Protein AF-A0AAV6YU77-F1 (afdb_monomer_lite)

Organism: Engystomops pustulosus (NCBI:txid76066)

Sequence (98 aa):
MSERILNLTLEIIYLLTGEKFTAIKTESGRLSITLDPITDPPLRLFKHGKKNKKILEVTNKILELLSGEERGHLQGHKVRMKDHYPQTSAVPVCLLRE

Radius of gyration: 24.63 Å; chains: 1; bounding box: 64×51×61 Å

Secondary structure (DSSP, 8-state):
-HHHHHHHHHHHHHHHH---EEEEE-TTS-EEEEE----S---TT--HHHHHHHHHHHHHHHHHHHHT------------------------S-----

Structure (mmCIF, N/CA/C/O backbone):
data_AF-A0AAV6YU77-F1
#
_entry.id   AF-A0AAV6YU77-F1
#
loop_
_atom_site.group_PDB
_atom_site.id
_atom_site.type_symbol
_atom_site.label_atom_id
_atom_site.label_alt_id
_atom_site.label_comp_id
_atom_site.label_asym_id
_atom_site.label_entity_id
_atom_site.label_seq_id
_atom_site.pdbx_PDB_ins_code
_atom_site.Cartn_x
_atom_site.Cartn_y
_atom_site.Cartn_z
_atom_site.occupancy
_atom_site.B_iso_or_equiv
_atom_site.auth_seq_id
_atom_site.auth_comp_id
_atom_site.auth_asym_id
_atom_site.auth_atom_id
_atom_site.pdbx_PDB_model_num
ATOM 1 N N . MET A 1 1 ? -13.251 -7.565 1.409 1.00 69.44 1 MET A N 1
ATOM 2 C CA . MET A 1 1 ? -12.179 -7.119 2.331 1.00 69.44 1 MET A CA 1
ATOM 3 C C . MET A 1 1 ? -10.801 -7.419 1.750 1.00 69.44 1 MET A C 1
ATOM 5 O O . MET A 1 1 ? -10.057 -6.485 1.484 1.00 69.44 1 MET A O 1
ATOM 9 N N . SER A 1 2 ? -10.501 -8.688 1.462 1.00 80.75 2 SER A N 1
ATOM 10 C CA . SER A 1 2 ? -9.173 -9.167 1.047 1.00 80.75 2 SER A CA 1
ATOM 11 C C . SER A 1 2 ? -8.621 -8.503 -0.221 1.00 80.75 2 SER A C 1
ATOM 13 O O . SER A 1 2 ? -7.463 -8.108 -0.244 1.00 80.75 2 SER A O 1
ATOM 15 N N . GLU A 1 3 ? -9.453 -8.291 -1.245 1.00 84.50 3 GLU A N 1
ATOM 16 C CA . GLU A 1 3 ? -9.038 -7.624 -2.493 1.00 84.50 3 GLU A CA 1
ATOM 17 C C . GLU A 1 3 ? -8.682 -6.143 -2.294 1.00 84.50 3 GLU A C 1
ATOM 19 O O . GLU A 1 3 ? -7.747 -5.636 -2.904 1.00 84.50 3 GLU A O 1
ATOM 24 N N . ARG A 1 4 ? -9.386 -5.439 -1.394 1.00 87.62 4 ARG A N 1
ATOM 25 C CA . ARG A 1 4 ? -9.102 -4.026 -1.091 1.00 87.62 4 ARG A CA 1
ATOM 26 C C . ARG A 1 4 ? -7.765 -3.879 -0.366 1.00 87.62 4 ARG A C 1
ATOM 28 O O . ARG A 1 4 ? -6.973 -3.016 -0.725 1.00 87.62 4 ARG A O 1
ATOM 35 N N . ILE A 1 5 ? -7.505 -4.748 0.612 1.00 90.50 5 ILE A N 1
ATOM 36 C CA . ILE A 1 5 ? -6.230 -4.795 1.344 1.00 90.50 5 ILE A CA 1
ATOM 37 C C . ILE A 1 5 ? -5.084 -5.146 0.389 1.00 90.50 5 ILE A C 1
ATOM 39 O O . ILE A 1 5 ? -4.028 -4.518 0.439 1.00 90.50 5 ILE A O 1
ATOM 43 N N . LEU A 1 6 ? -5.307 -6.103 -0.517 1.00 89.75 6 LEU A N 1
ATOM 44 C CA . LEU A 1 6 ? -4.336 -6.473 -1.542 1.00 89.75 6 LEU A CA 1
ATOM 45 C C . LEU A 1 6 ? -3.996 -5.285 -2.450 1.00 89.75 6 LEU A C 1
ATOM 47 O O . LEU A 1 6 ? -2.822 -4.972 -2.616 1.00 89.75 6 LEU A O 1
ATOM 51 N N . ASN A 1 7 ? -5.001 -4.572 -2.963 1.00 89.75 7 ASN A N 1
ATOM 52 C CA . ASN A 1 7 ? -4.788 -3.403 -3.821 1.00 89.75 7 ASN A CA 1
ATOM 53 C C . ASN A 1 7 ? -3.996 -2.292 -3.113 1.00 89.75 7 ASN A C 1
ATOM 55 O O . ASN A 1 7 ? -3.055 -1.751 -3.689 1.00 89.75 7 ASN A O 1
ATOM 59 N N . LEU A 1 8 ? -4.326 -1.988 -1.852 1.00 92.38 8 LEU A N 1
ATOM 60 C CA . LEU A 1 8 ? -3.595 -0.990 -1.057 1.00 92.38 8 LEU A CA 1
ATOM 61 C C . LEU A 1 8 ? -2.147 -1.427 -0.782 1.00 92.38 8 LEU A C 1
ATOM 63 O O . LEU A 1 8 ? -1.233 -0.607 -0.781 1.00 92.38 8 LEU A O 1
ATOM 67 N N . THR A 1 9 ? -1.917 -2.727 -0.593 1.00 91.44 9 THR A N 1
ATOM 68 C CA . THR A 1 9 ? -0.573 -3.281 -0.381 1.00 91.44 9 THR A CA 1
ATOM 69 C C . THR A 1 9 ? 0.277 -3.169 -1.649 1.00 91.44 9 THR A C 1
ATOM 71 O O . THR A 1 9 ? 1.433 -2.755 -1.574 1.00 91.44 9 THR A O 1
ATOM 74 N N . LEU A 1 10 ? -0.295 -3.458 -2.824 1.00 89.88 10 LEU A N 1
ATOM 75 C CA . LEU A 1 10 ? 0.377 -3.252 -4.113 1.00 89.88 10 LEU A CA 1
ATOM 76 C C . LEU A 1 10 ? 0.696 -1.768 -4.358 1.00 89.88 10 LEU A C 1
ATOM 78 O O . LEU A 1 10 ? 1.765 -1.454 -4.877 1.00 89.88 10 LEU A O 1
ATOM 82 N N . GLU A 1 11 ? -0.177 -0.850 -3.928 1.00 89.94 11 GLU A N 1
ATOM 83 C CA . GLU A 1 11 ? 0.077 0.596 -3.995 1.00 89.94 11 GLU A CA 1
ATOM 84 C C . GLU A 1 11 ? 1.273 1.012 -3.120 1.00 89.94 11 GLU A C 1
ATOM 86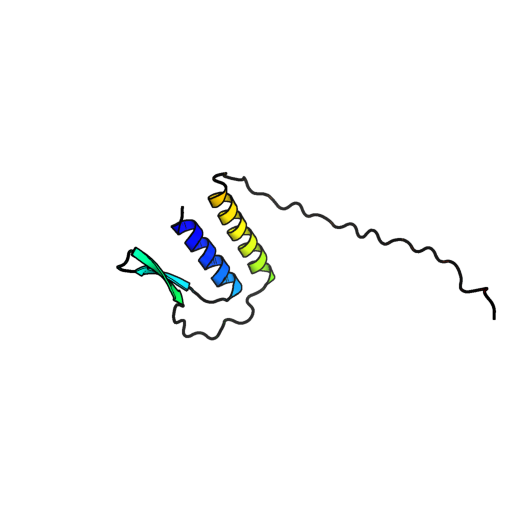 O O . GLU A 1 11 ? 2.111 1.793 -3.570 1.00 89.94 11 GLU A O 1
ATOM 91 N N . ILE A 1 12 ? 1.414 0.462 -1.906 1.00 90.44 12 ILE A N 1
ATOM 92 C CA . ILE A 1 12 ? 2.591 0.712 -1.051 1.00 90.44 12 ILE A CA 1
ATOM 9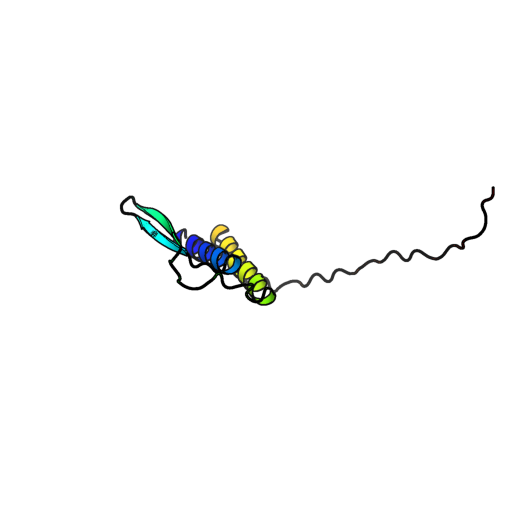3 C C . ILE A 1 12 ? 3.867 0.220 -1.731 1.00 90.44 12 ILE A C 1
ATOM 95 O O . ILE A 1 12 ? 4.846 0.964 -1.794 1.00 90.44 12 ILE A O 1
ATOM 99 N N . ILE A 1 13 ? 3.855 -1.007 -2.258 1.00 88.44 13 ILE A N 1
ATOM 100 C CA . ILE A 1 13 ? 5.018 -1.583 -2.940 1.00 88.44 13 ILE A CA 1
ATOM 101 C C . ILE A 1 13 ? 5.406 -0.697 -4.131 1.00 88.44 13 ILE A C 1
ATOM 103 O O . ILE A 1 13 ? 6.555 -0.274 -4.211 1.00 88.44 13 ILE A O 1
ATOM 107 N N . TYR A 1 14 ? 4.445 -0.294 -4.967 1.00 86.38 14 TYR A N 1
ATOM 108 C CA . TYR A 1 14 ? 4.681 0.634 -6.075 1.00 86.38 14 TYR A CA 1
ATOM 109 C C . TYR A 1 14 ? 5.249 1.986 -5.615 1.00 86.38 14 TYR A C 1
ATOM 111 O O . TYR A 1 14 ? 6.175 2.528 -6.221 1.00 86.38 14 TYR A O 1
ATOM 119 N N . LEU A 1 15 ? 4.740 2.559 -4.521 1.00 86.12 15 LEU A N 1
ATOM 120 C CA . LEU A 1 15 ? 5.258 3.821 -3.990 1.00 86.12 15 LEU A CA 1
ATOM 121 C C . LEU A 1 15 ? 6.704 3.692 -3.489 1.00 86.12 15 LEU A C 1
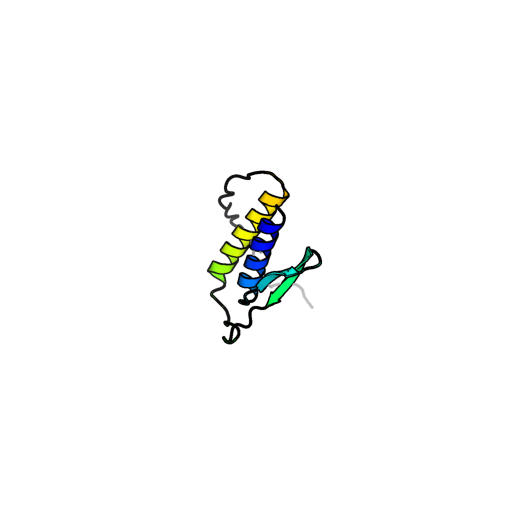ATOM 123 O O . LEU A 1 15 ? 7.463 4.662 -3.607 1.00 86.12 15 LEU A O 1
ATOM 127 N N . LEU A 1 16 ? 7.092 2.526 -2.971 1.00 84.31 16 LEU A N 1
ATOM 128 C CA . LEU A 1 16 ? 8.434 2.245 -2.457 1.00 84.31 16 LEU A CA 1
ATOM 129 C C . LEU A 1 16 ? 9.431 1.898 -3.568 1.00 84.31 16 LEU A C 1
ATOM 131 O O . LEU A 1 16 ? 10.499 2.506 -3.626 1.00 84.31 16 LEU A O 1
ATOM 135 N N . THR A 1 17 ? 9.082 0.965 -4.452 1.00 80.00 17 THR A N 1
ATOM 136 C CA . THR A 1 17 ? 9.995 0.419 -5.467 1.00 80.00 17 THR A CA 1
ATOM 137 C C . THR A 1 17 ? 9.889 1.141 -6.809 1.00 80.00 17 THR A C 1
ATOM 139 O O . THR A 1 17 ? 10.846 1.165 -7.574 1.00 80.00 17 THR A O 1
ATOM 142 N N . GLY A 1 18 ? 8.750 1.786 -7.089 1.00 79.19 18 GLY A N 1
ATOM 143 C CA . GLY A 1 18 ? 8.432 2.322 -8.416 1.00 79.19 18 GLY A CA 1
ATOM 144 C C . GLY A 1 18 ? 8.042 1.243 -9.428 1.00 79.19 18 GLY A C 1
ATOM 145 O O . GLY A 1 18 ? 7.827 1.564 -10.593 1.00 79.19 18 GLY A O 1
ATOM 146 N N . GLU A 1 19 ? 7.947 -0.014 -8.996 1.00 81.38 19 GLU A N 1
ATOM 147 C CA . GLU A 1 19 ? 7.620 -1.159 -9.838 1.00 81.38 19 GLU A CA 1
ATOM 148 C C . GLU A 1 19 ? 6.127 -1.462 -9.753 1.00 81.38 19 GLU A C 1
ATOM 150 O O . GLU A 1 19 ? 5.528 -1.466 -8.673 1.00 81.38 19 GLU A O 1
ATOM 155 N N . LYS A 1 20 ? 5.506 -1.701 -10.907 1.00 81.31 20 LYS A N 1
ATOM 156 C CA . LYS A 1 20 ? 4.079 -2.001 -10.985 1.00 81.31 20 LYS A CA 1
ATOM 157 C C . LYS A 1 20 ? 3.871 -3.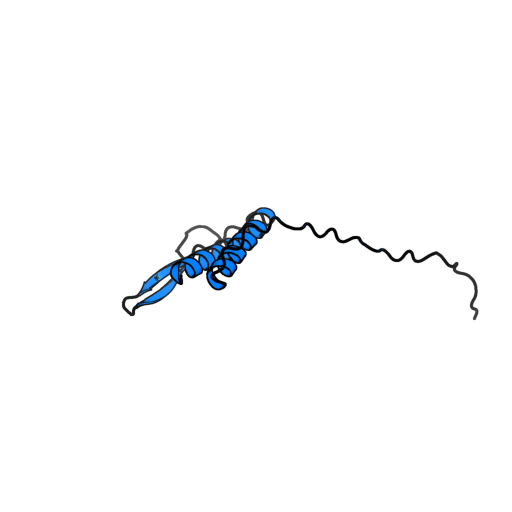506 -10.895 1.00 81.31 20 LYS A C 1
ATOM 159 O O . LYS A 1 20 ? 4.349 -4.259 -11.736 1.00 81.31 20 LYS A O 1
ATOM 164 N N . PHE A 1 21 ? 3.130 -3.926 -9.880 1.00 82.75 21 PHE A N 1
ATOM 165 C CA . PHE A 1 21 ? 2.777 -5.321 -9.659 1.00 82.75 21 PHE A CA 1
ATOM 166 C C . PHE A 1 21 ? 1.295 -5.532 -9.936 1.00 82.75 21 PHE A C 1
ATOM 168 O O . PHE A 1 21 ? 0.458 -4.738 -9.501 1.00 82.75 21 PHE A O 1
ATOM 175 N N . THR A 1 22 ? 0.977 -6.635 -10.604 1.00 83.88 22 THR A N 1
ATOM 176 C CA . THR A 1 22 ? -0.396 -7.046 -10.888 1.00 83.88 22 THR A CA 1
ATOM 177 C C . THR A 1 22 ? -0.683 -8.360 -10.171 1.00 83.88 22 THR A C 1
ATOM 179 O O . THR A 1 22 ? 0.091 -9.315 -10.254 1.00 83.88 22 THR A O 1
ATOM 182 N N . ALA A 1 23 ? -1.800 -8.415 -9.444 1.00 82.00 23 ALA A N 1
ATOM 183 C CA . ALA A 1 23 ? -2.295 -9.654 -8.859 1.00 82.00 23 ALA A CA 1
ATOM 184 C C . ALA A 1 23 ? -3.221 -10.359 -9.857 1.00 82.00 23 ALA A C 1
ATOM 186 O O . ALA A 1 23 ? -4.263 -9.825 -10.234 1.00 82.00 23 ALA A O 1
ATOM 187 N N . ILE A 1 24 ? -2.851 -11.571 -10.260 1.00 82.94 24 ILE A N 1
ATOM 188 C CA . ILE A 1 24 ? -3.605 -12.412 -11.189 1.00 82.94 24 ILE A CA 1
ATOM 189 C C . ILE A 1 24 ? -4.122 -13.626 -10.421 1.00 82.94 24 ILE A C 1
ATOM 191 O O . ILE A 1 24 ? -3.376 -14.298 -9.706 1.00 82.94 24 ILE A O 1
ATOM 195 N N . LYS A 1 25 ? -5.412 -13.930 -10.561 1.00 81.81 25 LYS A N 1
ATOM 196 C CA . LYS A 1 25 ? -5.985 -15.156 -10.004 1.00 81.81 25 LYS A CA 1
ATOM 197 C C . LYS A 1 25 ? -5.658 -16.323 -10.934 1.00 81.81 25 LYS A C 1
ATOM 199 O O . LYS A 1 25 ? -5.990 -16.284 -12.113 1.00 81.81 25 LYS A O 1
ATOM 204 N N . THR A 1 26 ? -4.999 -17.345 -10.405 1.00 82.12 26 THR A N 1
ATOM 205 C CA . THR A 1 26 ? -4.677 -18.567 -11.144 1.00 82.12 26 THR A CA 1
ATOM 206 C C . THR A 1 26 ? -5.884 -19.495 -11.210 1.00 82.12 26 THR A C 1
ATOM 208 O O . THR A 1 26 ? -6.817 -19.388 -10.410 1.00 82.12 26 THR A O 1
ATOM 211 N N . GLU A 1 27 ? -5.839 -20.455 -12.132 1.00 78.00 27 GLU A N 1
ATOM 212 C CA . GLU A 1 27 ? -6.872 -21.487 -12.299 1.00 78.00 27 GLU A CA 1
ATOM 213 C C . GLU A 1 27 ? -7.083 -22.321 -11.024 1.00 78.00 27 GLU A C 1
ATOM 215 O O . GLU A 1 27 ? -8.195 -22.740 -10.723 1.00 78.00 27 GLU A O 1
ATOM 220 N N . SER A 1 28 ? -6.040 -22.463 -10.198 1.00 82.94 28 SER A N 1
ATOM 221 C CA . SER A 1 28 ? -6.106 -23.102 -8.876 1.00 82.94 28 SER A CA 1
ATOM 222 C C . SER A 1 28 ? -6.827 -22.249 -7.815 1.00 82.94 28 SER A C 1
ATOM 224 O O . SER A 1 28 ? -6.891 -22.643 -6.650 1.00 82.94 28 SER A O 1
ATOM 226 N N . GLY A 1 29 ? -7.306 -21.052 -8.162 1.00 76.44 29 GLY A N 1
ATOM 227 C CA . GLY A 1 29 ? -7.912 -20.100 -7.233 1.00 76.44 29 GLY A CA 1
ATOM 228 C C . GLY A 1 29 ? -6.910 -19.358 -6.341 1.00 76.44 29 GLY A C 1
ATOM 229 O O . GLY A 1 29 ? -7.330 -18.573 -5.491 1.00 76.44 29 GLY A O 1
ATOM 230 N N . ARG A 1 30 ? -5.600 -19.569 -6.531 1.00 79.94 30 ARG A N 1
ATOM 231 C CA . ARG A 1 30 ? -4.533 -18.853 -5.814 1.00 79.94 30 ARG A CA 1
ATOM 232 C C . ARG A 1 30 ? -4.256 -17.501 -6.468 1.00 79.94 30 ARG A C 1
ATOM 234 O O . ARG A 1 30 ? -4.414 -17.346 -7.672 1.00 79.94 30 ARG A O 1
ATOM 241 N N . LEU A 1 31 ? -3.801 -16.530 -5.685 1.00 81.25 31 LEU A N 1
ATOM 242 C CA . LEU A 1 31 ? -3.321 -15.255 -6.217 1.00 81.25 31 LEU A CA 1
ATOM 243 C C . LEU A 1 31 ? -1.834 -15.380 -6.558 1.00 81.25 31 LEU A C 1
ATOM 245 O O . LEU A 1 31 ? -1.040 -15.774 -5.707 1.00 81.25 31 LEU A O 1
ATOM 249 N N . SER A 1 32 ? -1.475 -15.059 -7.797 1.00 81.69 32 SER A N 1
ATOM 250 C CA . SER A 1 32 ? -0.097 -14.921 -8.261 1.00 81.69 32 SER A CA 1
ATOM 251 C C . SER A 1 32 ? 0.204 -13.442 -8.458 1.00 81.69 32 SER A C 1
ATOM 253 O O . SER A 1 32 ? -0.568 -12.737 -9.105 1.00 81.69 32 SER A O 1
ATOM 255 N N . ILE A 1 33 ? 1.297 -12.961 -7.873 1.00 82.62 33 ILE A N 1
ATOM 256 C CA . ILE A 1 33 ? 1.749 -11.579 -8.040 1.00 82.62 33 ILE A CA 1
ATOM 257 C C . ILE A 1 33 ? 2.827 -11.590 -9.114 1.00 82.62 33 ILE A C 1
ATOM 259 O O . ILE A 1 33 ? 3.877 -12.206 -8.934 1.00 82.62 33 ILE A O 1
ATOM 263 N N . THR A 1 34 ? 2.563 -10.918 -10.227 1.00 79.81 34 THR A N 1
ATOM 264 C CA . THR A 1 34 ? 3.512 -10.781 -11.332 1.00 79.81 34 THR A CA 1
ATOM 265 C C . THR A 1 34 ? 3.970 -9.337 -11.434 1.00 79.81 34 THR A C 1
ATOM 267 O O . THR A 1 34 ? 3.164 -8.410 -11.334 1.00 79.81 34 THR A O 1
ATOM 270 N N . LEU A 1 35 ? 5.271 -9.147 -11.631 1.00 77.44 35 LEU A N 1
ATOM 271 C CA . LEU A 1 35 ? 5.820 -7.856 -12.019 1.00 77.44 35 LEU A CA 1
ATOM 272 C C . LEU A 1 35 ? 5.367 -7.566 -13.452 1.00 77.44 35 LEU A C 1
ATOM 274 O O . LEU A 1 35 ? 5.568 -8.403 -14.335 1.00 77.44 35 LEU A O 1
ATOM 278 N N . ASP A 1 36 ? 4.750 -6.409 -13.682 1.00 72.88 36 ASP A N 1
ATOM 279 C CA . ASP A 1 36 ? 4.461 -5.985 -15.046 1.00 72.88 36 ASP A CA 1
ATOM 280 C C . ASP A 1 36 ? 5.806 -5.763 -15.755 1.00 72.88 36 ASP A C 1
ATOM 282 O O . ASP A 1 36 ? 6.656 -5.044 -15.219 1.00 72.88 36 ASP A O 1
ATOM 286 N N . PRO A 1 37 ? 6.029 -6.350 -16.944 1.00 64.19 37 PRO A N 1
ATOM 287 C CA . PRO A 1 37 ? 7.217 -6.076 -17.736 1.00 64.19 37 PRO A CA 1
ATOM 288 C C . PRO A 1 37 ? 7.112 -4.646 -18.277 1.00 64.19 37 PRO A C 1
ATOM 290 O O . PRO A 1 37 ? 6.689 -4.416 -19.405 1.00 64.19 37 PRO A O 1
ATOM 293 N N . ILE A 1 38 ? 7.432 -3.660 -17.441 1.00 57.03 38 ILE A N 1
ATOM 294 C CA . ILE A 1 38 ? 7.566 -2.275 -17.868 1.00 57.03 38 ILE A CA 1
ATOM 295 C C . ILE A 1 38 ? 8.990 -2.115 -18.392 1.00 57.03 38 ILE A C 1
ATOM 297 O O . ILE A 1 38 ? 9.966 -2.278 -17.668 1.00 57.03 38 ILE A O 1
ATOM 301 N N . THR A 1 39 ? 9.080 -1.784 -19.675 1.00 53.81 39 THR A N 1
ATOM 302 C CA . THR A 1 39 ? 10.283 -1.518 -20.475 1.00 53.81 39 THR A CA 1
ATOM 303 C C . THR A 1 39 ? 11.066 -0.269 -20.038 1.00 53.81 39 THR A C 1
ATOM 305 O O . THR A 1 39 ? 11.977 0.154 -20.746 1.00 53.81 39 THR A O 1
ATOM 308 N N . ASP A 1 40 ? 10.722 0.346 -18.905 1.00 56.22 40 ASP A N 1
ATOM 309 C CA . ASP A 1 40 ? 11.334 1.588 -18.441 1.00 56.22 40 ASP A CA 1
ATOM 310 C C . ASP A 1 40 ? 12.337 1.328 -17.309 1.00 56.22 40 ASP A C 1
ATOM 312 O O . ASP A 1 40 ? 12.054 0.561 -16.384 1.00 56.22 40 ASP A O 1
ATOM 316 N N . PRO A 1 41 ? 13.521 1.968 -17.356 1.00 55.25 41 PRO A N 1
ATOM 317 C CA . PRO A 1 41 ? 14.551 1.804 -16.340 1.00 55.25 41 PRO A CA 1
ATOM 318 C C . PRO A 1 41 ? 14.006 2.188 -14.958 1.00 55.25 41 PRO A C 1
ATOM 320 O O . PRO A 1 41 ? 13.142 3.067 -14.873 1.00 55.25 41 PRO A O 1
ATOM 323 N N . PRO A 1 42 ? 14.530 1.583 -13.869 1.00 55.94 42 PRO A N 1
ATOM 324 C CA . PRO A 1 42 ? 14.024 1.790 -12.517 1.00 55.94 42 PRO A CA 1
ATOM 325 C C . PRO A 1 42 ? 13.948 3.287 -12.256 1.00 55.94 42 PRO A C 1
ATOM 327 O O . PRO A 1 42 ? 14.970 3.981 -12.282 1.00 55.94 42 PRO A O 1
ATOM 330 N N . LEU A 1 43 ? 12.721 3.794 -12.105 1.00 57.06 43 LEU A N 1
ATOM 331 C CA . LEU A 1 43 ? 12.446 5.218 -12.005 1.00 57.06 43 LEU A CA 1
ATOM 332 C C . LEU A 1 43 ? 13.062 5.736 -10.706 1.00 57.06 43 LEU A C 1
ATOM 334 O O . LEU A 1 43 ? 12.493 5.695 -9.612 1.00 57.06 43 LEU A O 1
ATOM 338 N N . ARG A 1 44 ? 14.305 6.184 -10.877 1.00 55.88 44 ARG A N 1
ATOM 339 C CA . ARG A 1 44 ? 15.192 6.737 -9.872 1.00 55.88 44 ARG A CA 1
ATOM 340 C C . ARG A 1 44 ? 14.438 7.772 -9.056 1.00 55.88 44 ARG A C 1
ATOM 342 O O . ARG A 1 44 ? 13.993 8.790 -9.576 1.00 55.88 44 ARG A O 1
ATOM 349 N N . LEU A 1 45 ? 14.362 7.506 -7.756 1.00 54.59 45 LEU A N 1
ATOM 350 C CA . LEU A 1 45 ? 14.227 8.522 -6.720 1.00 54.59 45 LEU A CA 1
ATOM 351 C C . LEU A 1 45 ? 13.082 9.526 -6.953 1.00 54.59 45 LEU A C 1
ATOM 353 O O . LEU A 1 45 ? 13.247 10.744 -6.889 1.00 54.59 45 LEU A O 1
ATOM 357 N N . PHE A 1 46 ? 11.877 9.024 -7.205 1.00 55.78 46 PHE A N 1
ATOM 358 C CA . PHE A 1 46 ? 10.684 9.863 -7.158 1.00 55.78 46 PHE A CA 1
ATOM 359 C C . PHE A 1 46 ? 10.604 10.631 -5.822 1.00 55.78 46 PHE A C 1
ATOM 361 O O . PHE A 1 46 ? 10.745 10.050 -4.746 1.00 55.78 46 PHE A O 1
ATOM 368 N N . LYS A 1 47 ? 10.335 11.938 -5.899 1.00 61.22 47 LYS A N 1
ATOM 369 C CA . LYS A 1 47 ? 10.348 12.914 -4.792 1.00 61.22 47 LYS A CA 1
ATOM 370 C C . LYS A 1 47 ? 9.791 12.370 -3.461 1.00 61.22 47 LYS A C 1
ATOM 372 O O . LYS A 1 47 ? 8.577 12.274 -3.264 1.00 61.22 47 LYS A O 1
ATOM 377 N N . HIS A 1 48 ? 10.706 12.111 -2.527 1.00 62.38 48 HIS A N 1
ATOM 378 C CA . HIS A 1 48 ? 10.483 11.456 -1.231 1.00 62.38 48 HIS A CA 1
ATOM 379 C C . HIS A 1 48 ? 9.369 12.108 -0.382 1.00 62.38 48 HIS A C 1
ATOM 381 O O . HIS A 1 48 ? 8.524 11.423 0.190 1.00 62.38 48 HIS A O 1
ATOM 387 N N . GLY A 1 49 ? 9.277 13.444 -0.376 1.00 64.25 49 GLY A N 1
ATOM 388 C CA . GLY A 1 49 ? 8.331 14.170 0.485 1.00 64.25 49 GLY A CA 1
ATOM 389 C C . GLY A 1 49 ? 6.843 13.930 0.187 1.00 64.25 49 GLY A C 1
ATOM 390 O O . GLY A 1 49 ? 6.032 13.904 1.109 1.00 64.25 49 GLY A O 1
ATOM 391 N N . LYS A 1 50 ?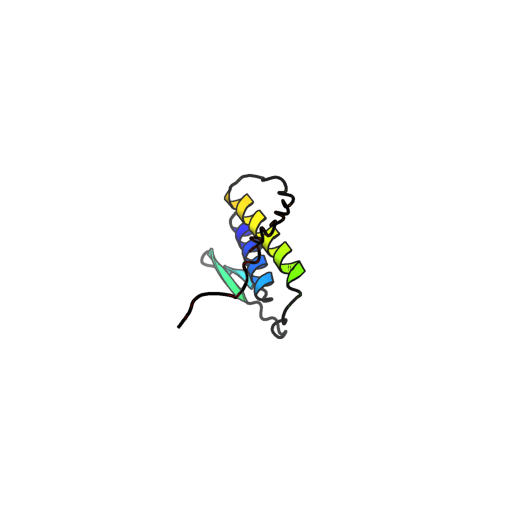 6.458 13.718 -1.081 1.00 72.62 50 LYS A N 1
ATOM 392 C CA . LYS A 1 50 ? 5.049 13.448 -1.443 1.00 72.62 50 LYS A CA 1
ATOM 393 C C . LYS A 1 50 ? 4.675 11.977 -1.238 1.00 72.62 50 LYS A C 1
ATOM 395 O O . LYS A 1 50 ? 3.533 11.684 -0.890 1.00 72.62 50 LYS A O 1
ATOM 400 N N . LYS A 1 51 ? 5.642 11.071 -1.407 1.00 76.88 51 LYS A N 1
ATOM 401 C CA . LYS A 1 51 ? 5.456 9.626 -1.240 1.00 76.88 51 LYS A CA 1
ATOM 402 C C . LYS A 1 51 ? 5.227 9.239 0.210 1.00 76.88 51 LYS A C 1
ATOM 404 O O . LYS A 1 51 ? 4.281 8.515 0.475 1.00 76.88 51 LYS A O 1
ATOM 409 N N . ASN A 1 52 ? 6.003 9.785 1.144 1.00 82.56 52 ASN A N 1
ATOM 410 C CA . ASN A 1 52 ? 5.869 9.437 2.562 1.00 82.56 52 ASN A CA 1
ATOM 411 C C . ASN A 1 52 ? 4.473 9.775 3.104 1.00 82.56 52 ASN A C 1
ATOM 413 O O . ASN A 1 52 ? 3.879 8.981 3.828 1.00 82.56 52 ASN A O 1
ATOM 417 N N . LYS A 1 53 ? 3.906 10.916 2.685 1.00 87.25 53 LYS A N 1
ATOM 418 C CA . LYS A 1 53 ? 2.524 11.282 3.023 1.00 87.25 53 LYS A CA 1
ATOM 419 C C . LYS A 1 53 ? 1.512 10.297 2.428 1.00 87.25 53 LYS A C 1
ATOM 421 O O . LYS A 1 53 ? 0.564 9.927 3.111 1.00 87.25 53 LYS A O 1
ATOM 426 N N . LYS A 1 54 ? 1.711 9.875 1.174 1.00 88.69 54 LYS A N 1
ATOM 427 C CA . LYS A 1 54 ? 0.813 8.927 0.503 1.00 88.69 54 LYS A CA 1
ATOM 428 C C . LYS A 1 54 ? 0.902 7.523 1.102 1.00 88.69 54 LYS A C 1
ATOM 430 O O . LYS A 1 54 ? -0.130 6.913 1.333 1.00 88.69 54 LYS A O 1
ATOM 435 N N . ILE A 1 55 ? 2.107 7.053 1.422 1.00 89.94 55 ILE A N 1
ATOM 436 C CA . ILE A 1 55 ? 2.334 5.781 2.119 1.00 89.94 55 ILE A CA 1
ATOM 437 C C . ILE A 1 55 ? 1.614 5.802 3.467 1.00 89.94 55 ILE A C 1
ATOM 439 O O . ILE A 1 55 ? 0.871 4.879 3.764 1.00 89.94 55 ILE A O 1
ATOM 443 N N . LEU A 1 56 ? 1.753 6.881 4.245 1.00 91.00 56 LEU A N 1
ATOM 444 C CA . LEU A 1 56 ? 1.050 7.019 5.521 1.00 91.00 56 LEU A CA 1
ATOM 445 C C . LEU A 1 56 ? -0.481 6.980 5.353 1.00 91.00 56 LEU A C 1
ATOM 447 O O . LEU A 1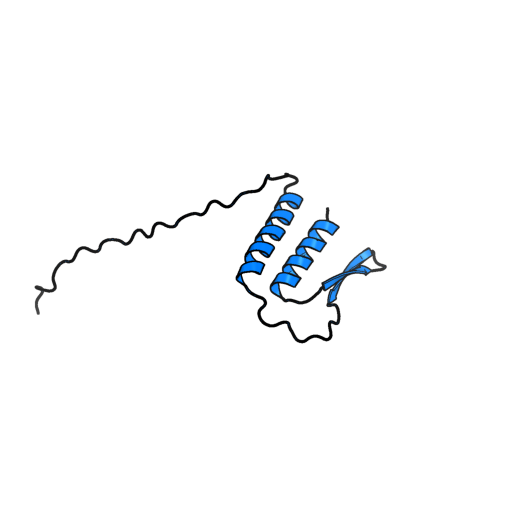 56 ? -1.164 6.309 6.119 1.00 91.00 56 LEU A O 1
ATOM 451 N N . GLU A 1 57 ? -1.020 7.658 4.335 1.00 91.69 57 GLU A N 1
ATOM 452 C CA . GLU A 1 57 ? -2.455 7.639 4.015 1.00 91.69 57 GLU A CA 1
ATOM 453 C C . GLU A 1 57 ? -2.950 6.225 3.662 1.00 91.69 57 GLU A C 1
ATOM 455 O O . GLU A 1 57 ? -3.978 5.785 4.171 1.00 91.69 57 GLU A O 1
ATOM 460 N N . VAL A 1 58 ? -2.218 5.506 2.808 1.00 91.31 58 VAL A N 1
ATOM 461 C CA . VAL A 1 58 ? -2.568 4.142 2.383 1.00 91.31 58 VAL A CA 1
ATOM 462 C C . VAL A 1 58 ? -2.455 3.160 3.553 1.00 91.31 58 VAL A C 1
ATOM 464 O O . VAL A 1 58 ? -3.352 2.344 3.749 1.00 91.31 58 VAL A O 1
ATOM 467 N N . THR A 1 59 ? -1.420 3.279 4.388 1.00 92.00 59 THR A N 1
ATOM 468 C CA . THR A 1 59 ? -1.260 2.466 5.603 1.00 92.00 59 THR A CA 1
ATOM 469 C C . THR A 1 59 ? -2.416 2.672 6.579 1.00 92.00 59 THR A C 1
ATOM 471 O O . THR A 1 59 ? -2.954 1.696 7.096 1.00 92.00 59 THR A O 1
ATOM 474 N N . ASN A 1 60 ? -2.856 3.915 6.796 1.00 91.00 60 ASN A N 1
ATOM 475 C CA . ASN A 1 60 ? -4.010 4.190 7.656 1.00 91.00 60 ASN A CA 1
ATOM 476 C C . ASN A 1 60 ? -5.297 3.563 7.104 1.00 91.00 60 ASN A C 1
ATOM 478 O O . ASN A 1 60 ? -6.033 2.939 7.860 1.00 91.00 60 ASN A O 1
ATOM 482 N N . LYS A 1 61 ? -5.515 3.620 5.784 1.00 91.00 61 LYS A N 1
ATOM 483 C CA . LYS A 1 61 ? -6.648 2.939 5.134 1.00 91.00 61 LYS A CA 1
ATOM 484 C C . LYS A 1 61 ? -6.617 1.424 5.338 1.00 91.00 61 LYS A C 1
ATOM 486 O O . LYS A 1 61 ? -7.662 0.813 5.532 1.00 91.00 61 LYS A O 1
ATOM 491 N N . ILE A 1 62 ? -5.435 0.802 5.302 1.00 90.88 62 ILE A N 1
ATOM 492 C CA . ILE A 1 62 ? -5.295 -0.629 5.613 1.00 90.88 62 ILE A CA 1
ATOM 493 C C . ILE A 1 62 ? -5.670 -0.886 7.076 1.00 90.88 62 ILE A C 1
ATOM 495 O O . ILE A 1 62 ? -6.437 -1.807 7.341 1.00 90.88 62 ILE A O 1
ATOM 499 N N . LEU A 1 63 ? -5.175 -0.071 8.012 1.00 89.94 63 LEU A N 1
ATOM 500 C CA . LEU A 1 63 ? -5.490 -0.209 9.436 1.00 89.94 63 LEU A CA 1
ATOM 501 C C . LEU A 1 63 ? -6.991 -0.068 9.715 1.00 89.94 63 LEU A C 1
ATOM 503 O O . LEU A 1 63 ? -7.525 -0.887 10.451 1.00 89.94 63 LEU A O 1
ATOM 507 N N . GLU A 1 64 ? -7.672 0.894 9.091 1.00 88.44 64 GLU A N 1
ATOM 508 C CA . GLU A 1 64 ? -9.130 1.080 9.186 1.00 88.44 64 GLU A CA 1
ATOM 509 C C . GLU A 1 64 ? -9.904 -0.133 8.646 1.00 88.44 64 GLU A C 1
ATOM 511 O O . GLU A 1 64 ? -10.831 -0.639 9.280 1.00 88.44 64 GLU A O 1
ATOM 516 N N . LEU A 1 65 ? -9.495 -0.660 7.486 1.00 88.50 65 LEU A N 1
ATOM 517 C CA . LEU A 1 65 ? -10.114 -1.859 6.913 1.00 88.50 65 LEU A CA 1
ATOM 518 C C . LEU A 1 65 ? -9.899 -3.105 7.782 1.00 88.50 65 LEU A C 1
ATOM 520 O O . LEU A 1 65 ? -10.754 -3.992 7.787 1.00 88.50 65 LEU A O 1
ATOM 524 N N . LEU A 1 66 ? -8.764 -3.190 8.479 1.00 87.06 66 LEU A N 1
ATOM 525 C CA . LEU A 1 66 ? -8.434 -4.293 9.382 1.00 87.06 66 LEU A CA 1
ATOM 526 C C . LEU A 1 66 ? -9.112 -4.159 10.749 1.00 87.06 66 LEU A C 1
ATOM 528 O O . LEU A 1 66 ? -9.485 -5.177 11.327 1.00 87.06 66 LEU A O 1
ATOM 532 N N . SER A 1 67 ? -9.281 -2.939 11.265 1.00 85.50 67 SER A N 1
ATOM 533 C CA . SER A 1 67 ? -9.965 -2.697 12.539 1.00 85.50 67 SER A CA 1
ATOM 534 C C . SER A 1 67 ? -11.484 -2.813 12.422 1.00 85.50 67 SER A C 1
ATOM 536 O O . SER A 1 67 ? -12.153 -2.983 13.436 1.00 85.50 67 SER A O 1
ATOM 538 N N . GLY A 1 68 ? -12.039 -2.723 11.207 1.00 75.81 68 GLY A N 1
ATOM 539 C CA . GLY A 1 68 ? -13.488 -2.682 10.994 1.00 75.81 68 GLY A CA 1
ATOM 540 C C . GLY A 1 68 ? -14.134 -1.388 11.504 1.00 75.81 68 GLY A C 1
ATOM 541 O O . GLY A 1 68 ? -15.358 -1.294 11.544 1.00 75.81 68 GLY A O 1
ATOM 542 N N . GLU A 1 69 ? -13.320 -0.398 11.884 1.00 61.38 69 GLU A N 1
ATOM 543 C CA . GLU A 1 69 ? -13.741 0.904 12.396 1.00 61.38 69 GLU A CA 1
ATOM 544 C C . GLU A 1 69 ? -13.486 1.980 11.328 1.00 61.38 69 GLU A C 1
ATOM 546 O O . GLU A 1 69 ? -12.343 2.185 10.915 1.00 61.38 69 GLU A O 1
ATOM 551 N N . GLU A 1 70 ? -14.519 2.729 10.926 1.00 56.16 70 GLU A N 1
ATOM 552 C CA . GLU A 1 70 ? -14.330 4.008 10.226 1.00 56.16 70 GLU A CA 1
ATOM 553 C C . GLU A 1 70 ? -13.751 5.031 11.214 1.00 56.16 70 GLU A C 1
ATOM 555 O O . GLU A 1 70 ? -14.476 5.695 11.959 1.00 56.16 70 GLU A O 1
ATOM 560 N N . ARG A 1 71 ? -12.421 5.163 11.260 1.00 54.53 71 ARG A N 1
ATOM 561 C CA . ARG A 1 71 ? -11.778 6.212 12.057 1.00 54.53 71 ARG A CA 1
ATOM 562 C C . ARG A 1 71 ? -11.748 7.509 11.256 1.00 54.53 71 ARG A C 1
ATOM 564 O O . ARG A 1 71 ? -10.986 7.667 10.312 1.00 54.53 71 ARG A O 1
ATOM 571 N N . GLY A 1 72 ? -12.590 8.460 11.655 1.00 52.28 72 GLY A N 1
ATOM 572 C CA . GLY A 1 72 ? -12.606 9.808 11.097 1.00 52.28 72 GLY A CA 1
ATOM 573 C C . GLY A 1 72 ? -11.220 10.460 11.142 1.00 52.28 72 GLY A C 1
ATOM 574 O O . GLY A 1 72 ? -10.650 10.644 12.213 1.00 52.28 72 GLY A O 1
ATOM 575 N N . HIS A 1 73 ? -10.703 10.779 9.953 1.00 52.56 73 HIS A N 1
ATOM 576 C CA . HIS A 1 73 ? -9.631 11.724 9.623 1.00 52.56 73 HIS A CA 1
ATOM 577 C C . HIS A 1 73 ? -8.813 12.221 10.835 1.00 52.56 73 HIS A C 1
ATOM 579 O O . HIS A 1 73 ? -9.068 13.295 11.379 1.00 52.56 73 HIS A O 1
ATOM 585 N N . LEU A 1 74 ? -7.782 11.471 11.238 1.00 58.34 74 LEU A N 1
ATOM 586 C CA . LEU A 1 74 ? -6.783 11.966 12.189 1.00 58.34 74 LEU A CA 1
ATOM 587 C C . LEU A 1 74 ? -5.940 13.050 11.503 1.00 58.34 74 LEU A C 1
ATOM 589 O O . LEU A 1 74 ? -4.874 12.805 10.937 1.00 58.34 74 LEU A O 1
ATOM 593 N N . GLN A 1 75 ? -6.468 14.272 11.522 1.00 51.09 75 GLN A N 1
ATOM 594 C CA . GLN A 1 75 ? -5.754 15.485 11.167 1.00 51.09 75 GLN A CA 1
ATOM 595 C C . GLN A 1 75 ? -4.553 15.614 12.110 1.00 51.09 75 GLN A C 1
ATOM 597 O O . GLN A 1 75 ? -4.696 15.705 13.326 1.00 51.09 75 GLN A O 1
ATOM 602 N N . GLY A 1 76 ? -3.358 15.518 11.524 1.00 51.16 76 GLY A N 1
ATOM 603 C CA . GLY A 1 76 ? -2.110 15.297 12.242 1.00 51.16 76 GLY A CA 1
ATOM 604 C C . GLY A 1 76 ? -1.873 16.275 13.389 1.00 51.16 76 GLY A C 1
ATOM 605 O O . GLY A 1 76 ? -1.711 17.477 13.180 1.00 51.16 76 GLY A O 1
ATOM 606 N N . HIS A 1 77 ? -1.744 15.737 14.600 1.00 55.59 77 HIS A N 1
ATOM 607 C CA . HIS A 1 77 ? -1.101 16.456 15.686 1.00 55.59 77 HIS A CA 1
ATOM 608 C C . HIS A 1 77 ? 0.382 16.627 15.347 1.00 55.59 77 HIS A C 1
ATOM 610 O O . HIS A 1 77 ? 1.182 15.695 15.426 1.00 55.59 77 HIS A O 1
ATOM 616 N N . LYS A 1 78 ? 0.755 17.849 14.962 1.00 59.59 78 LYS A N 1
ATOM 617 C CA . LYS A 1 78 ? 2.146 18.289 14.882 1.00 59.59 78 LYS A CA 1
ATOM 618 C C . LYS A 1 78 ? 2.716 18.316 16.302 1.00 59.59 78 LYS A C 1
ATOM 620 O O . LYS A 1 78 ? 2.615 19.328 16.993 1.00 59.59 78 LYS A O 1
ATOM 625 N N . VAL A 1 79 ? 3.306 17.207 16.745 1.00 59.41 79 VAL A N 1
ATOM 626 C CA . VAL A 1 79 ? 4.096 17.172 17.980 1.00 59.41 79 VAL A CA 1
ATOM 627 C C . VAL A 1 79 ? 5.336 18.028 17.746 1.00 59.41 79 VAL A C 1
ATOM 629 O O . VAL A 1 79 ? 6.276 17.645 17.054 1.00 59.41 79 VAL A O 1
ATOM 632 N N . ARG A 1 80 ? 5.303 19.250 18.270 1.00 50.88 80 ARG A N 1
ATOM 633 C CA . ARG A 1 80 ? 6.444 20.157 18.305 1.00 50.88 80 ARG A CA 1
ATOM 634 C C . ARG A 1 80 ? 7.370 19.655 19.411 1.00 50.88 80 ARG A C 1
ATOM 636 O O . ARG A 1 80 ? 7.110 19.929 20.580 1.00 50.88 80 ARG A O 1
ATOM 643 N N . MET A 1 81 ? 8.412 18.904 19.050 1.00 53.62 81 MET A N 1
ATOM 644 C CA . MET A 1 81 ? 9.518 18.646 19.973 1.00 53.62 81 MET A CA 1
ATOM 645 C C . MET A 1 81 ? 10.053 20.005 20.434 1.00 53.62 81 MET A C 1
ATOM 647 O O . MET A 1 81 ? 10.465 20.834 19.625 1.00 53.62 81 MET A O 1
ATOM 651 N N . LYS A 1 82 ? 9.920 20.288 21.732 1.00 55.31 82 LYS A N 1
ATOM 652 C CA . LYS A 1 82 ? 10.666 21.362 22.377 1.00 55.31 82 LYS A CA 1
ATOM 653 C C . LYS A 1 82 ? 12.009 20.749 22.728 1.00 55.31 82 LYS A C 1
ATOM 655 O O . LYS A 1 82 ? 12.066 19.932 23.643 1.00 55.31 82 LYS A O 1
ATOM 660 N N . ASP A 1 83 ? 13.048 21.123 21.997 1.00 52.47 83 ASP A N 1
ATOM 661 C CA . ASP A 1 83 ? 14.418 20.824 22.387 1.00 52.47 83 ASP A CA 1
ATOM 662 C C . ASP A 1 83 ? 14.654 21.464 23.759 1.00 52.47 83 ASP A C 1
ATOM 664 O O . ASP A 1 83 ? 14.750 22.685 23.895 1.00 52.47 83 ASP A O 1
ATOM 668 N N . HIS A 1 84 ? 14.659 20.645 24.808 1.00 53.81 84 HIS A N 1
ATOM 669 C CA . HIS A 1 84 ? 15.144 21.070 26.109 1.00 53.81 84 HIS A CA 1
ATOM 670 C C . HIS A 1 84 ? 16.662 20.922 26.071 1.00 53.81 84 HIS A C 1
ATOM 672 O O . HIS A 1 84 ? 17.207 19.879 26.420 1.00 53.81 84 HIS A O 1
ATOM 678 N N . TYR A 1 85 ? 17.339 21.949 25.559 1.00 54.50 85 TYR A N 1
ATOM 679 C CA . TYR A 1 85 ? 18.784 22.068 25.700 1.00 54.50 85 TYR A CA 1
ATOM 680 C C . TYR A 1 85 ? 19.080 22.245 27.196 1.00 54.50 85 TYR A C 1
ATOM 682 O O . TYR A 1 85 ? 18.596 23.225 27.775 1.00 54.50 85 TYR A O 1
ATOM 690 N N . PRO A 1 86 ? 19.821 21.340 27.861 1.00 48.81 86 PRO A N 1
ATOM 691 C CA . PRO A 1 86 ? 20.284 21.623 29.206 1.00 48.81 86 PRO A CA 1
ATOM 692 C C . PRO A 1 86 ? 21.223 22.823 29.095 1.00 48.81 86 PRO A C 1
ATOM 694 O O . PRO A 1 86 ? 22.241 22.768 28.408 1.00 48.81 86 PRO A O 1
ATOM 697 N N . GLN A 1 87 ? 20.855 23.942 29.719 1.00 48.59 87 GLN A N 1
ATOM 698 C CA . GLN A 1 87 ? 21.779 25.053 29.885 1.00 48.59 87 GLN A CA 1
ATOM 699 C C . GLN A 1 87 ? 22.892 24.580 30.815 1.00 48.59 87 GLN A C 1
ATOM 701 O O . GLN A 1 87 ? 22.776 24.667 32.034 1.00 48.59 87 GLN A O 1
ATOM 706 N N . THR A 1 88 ? 23.962 24.034 30.243 1.00 47.22 88 THR A N 1
ATOM 707 C CA . THR A 1 88 ? 25.211 23.812 30.962 1.00 47.22 88 THR A CA 1
ATOM 708 C C . THR A 1 88 ? 25.799 25.191 31.223 1.00 47.22 88 THR A C 1
ATOM 710 O O . THR A 1 88 ? 26.497 25.771 30.392 1.00 47.22 88 THR A O 1
ATOM 713 N N . SER A 1 89 ? 25.406 25.767 32.357 1.00 46.38 89 SER A N 1
ATOM 714 C CA . SER A 1 89 ? 25.978 26.985 32.903 1.00 46.38 89 SER A CA 1
ATOM 715 C C . SER A 1 89 ? 27.484 26.805 33.037 1.00 46.38 89 SER A C 1
ATOM 717 O O . SER A 1 89 ? 27.951 25.829 33.626 1.00 46.38 89 SER A O 1
ATOM 719 N N . ALA A 1 90 ? 28.222 27.756 32.478 1.00 51.88 90 ALA A N 1
ATOM 720 C CA . ALA A 1 90 ? 29.656 27.894 32.621 1.00 51.88 90 ALA A CA 1
ATOM 721 C C . ALA A 1 90 ? 30.109 27.722 34.081 1.00 51.88 90 ALA A C 1
ATOM 723 O O . ALA A 1 90 ? 29.580 28.375 34.980 1.00 51.88 90 ALA A O 1
ATOM 724 N N . VAL A 1 91 ? 31.143 26.907 34.294 1.00 50.19 91 VAL A N 1
ATOM 725 C CA . VAL A 1 91 ? 31.996 26.983 35.485 1.00 50.19 91 VAL A CA 1
ATOM 726 C C . VAL A 1 91 ? 33.450 26.935 34.987 1.00 50.19 91 VAL A C 1
ATOM 728 O O . VAL A 1 91 ? 33.759 26.100 34.134 1.00 50.19 91 VAL A O 1
ATOM 731 N N . PRO A 1 92 ? 34.308 27.887 35.394 1.00 46.06 92 PRO A N 1
ATOM 732 C CA . PRO A 1 92 ? 35.551 28.214 34.700 1.00 46.06 92 PRO A CA 1
ATOM 733 C C . PRO A 1 92 ? 36.637 27.142 34.829 1.00 46.06 92 PRO A C 1
ATOM 735 O O . PRO A 1 92 ? 36.807 26.511 35.869 1.00 46.06 92 PRO A O 1
ATOM 738 N N . VAL A 1 93 ? 37.431 27.022 33.762 1.00 52.62 93 VAL A N 1
ATOM 739 C CA . VAL A 1 93 ? 38.736 26.355 33.749 1.00 52.62 93 VAL A CA 1
ATOM 740 C C . VAL A 1 93 ? 39.677 27.155 34.647 1.00 52.62 93 VAL A C 1
ATOM 742 O O . VAL A 1 93 ? 40.219 28.155 34.198 1.00 52.62 93 VAL A O 1
ATOM 745 N N . CYS A 1 94 ? 39.809 26.752 35.912 1.00 51.03 94 CYS A N 1
ATOM 746 C CA . CYS A 1 94 ? 40.937 27.042 36.804 1.00 51.03 94 CYS A CA 1
ATOM 747 C C . CYS A 1 94 ? 40.807 26.201 38.093 1.00 51.03 94 CYS A C 1
ATOM 749 O O . CYS A 1 94 ? 39.786 26.287 38.766 1.00 51.03 94 CYS A O 1
ATOM 751 N N . LEU A 1 95 ? 41.893 25.496 38.455 1.00 47.97 95 LEU A N 1
ATOM 752 C CA . LEU A 1 95 ? 42.200 24.801 39.729 1.00 47.97 95 LEU A CA 1
ATOM 753 C C . LEU A 1 95 ? 41.832 23.308 39.881 1.00 47.97 95 LEU A C 1
ATOM 755 O O . LEU A 1 95 ? 40.861 22.968 40.547 1.00 47.97 95 LEU A O 1
ATOM 759 N N . LEU A 1 96 ? 42.728 22.433 39.399 1.00 47.62 96 LEU A N 1
ATOM 760 C CA . LEU A 1 96 ? 43.323 21.306 40.156 1.00 47.62 96 LEU A CA 1
ATOM 761 C C . LEU A 1 96 ? 44.499 20.750 39.316 1.00 47.62 96 LEU A C 1
ATOM 763 O O . LEU A 1 96 ? 44.278 20.091 38.310 1.00 47.62 96 LEU A O 1
ATOM 767 N N . ARG A 1 97 ? 45.708 21.307 39.445 1.00 41.34 97 ARG A N 1
ATOM 768 C CA . ARG A 1 97 ? 46.812 20.822 40.298 1.00 41.34 97 ARG A CA 1
ATOM 769 C C . ARG A 1 97 ? 47.258 19.395 39.948 1.00 41.34 97 ARG A C 1
ATOM 771 O O . ARG A 1 97 ? 46.668 18.454 40.459 1.00 41.34 97 ARG A O 1
ATOM 778 N N . GLU A 1 98 ? 48.340 19.300 39.178 1.00 46.12 98 GLU A N 1
ATOM 779 C CA . GLU A 1 98 ? 49.593 18.632 39.576 1.00 46.12 98 GLU A CA 1
ATOM 780 C C . GLU A 1 98 ? 50.774 19.498 39.126 1.00 46.12 98 GLU A C 1
ATOM 782 O O . GLU A 1 98 ? 50.678 20.076 38.017 1.00 46.12 98 GLU A O 1
#

pLDDT: mean 71.08, std 16.23, range [41.34, 92.38]

Foldseek 3Di:
DVVLLVVLVQVLVCLVFVWHWDWDQDPVRDTDIDTDPDPDDRPPDDPPPVSVVVSVVSVVVSVCVVVVHPDPDPPDDPPDPDPPDPPPDDDDPDDDDD